Protein AF-A0AAV0WSF4-F1 (afdb_monomer)

Organism: NCBI:txid13131

InterPro domains:
  IPR006612 THAP-type zinc finger [PF05485] (14-95)
  IPR006612 THAP-type zinc finger [PS50950] (7-97)
  IPR052224 THAP domain-containing protein [PTHR46927] (14-95)

Sequence (97 aa):
MATKSLKPKGGSCCAVATCINYAGKVKRDGKTNISFYRFPKDPELQKKWTLKCRRGDNITPSLSYMCFSDDAYIRDLKAELLAYTPKFRKLKPDAYH

Nearest PDB structures (foldseek):
  3kde-assembly1_C  TM=6.334E-01  e=2.697E-02  Drosophila melanogaster

Mean predicted aligned error: 7.73 Å

Solvent-accessible surface area (backbone atoms only — not comparable to full-atom values): 6209 Å² total; per-residue (Å²): 132,88,78,78,81,74,74,85,65,93,71,62,40,34,55,32,66,87,50,88,54,26,53,72,55,36,63,72,71,68,45,80,58,58,45,78,40,67,56,62,88,52,66,68,62,31,52,56,52,55,61,68,17,65,52,95,64,89,77,59,52,93,82,34,24,44,64,44,48,68,85,34,37,54,84,56,64,67,37,62,78,68,75,50,84,72,95,70,83,50,64,35,96,80,53,64,134

Structure (mmCIF, N/CA/C/O backbone):
data_AF-A0AAV0WSF4-F1
#
_entry.id   AF-A0AAV0WSF4-F1
#
loop_
_atom_site.group_PDB
_atom_site.id
_atom_site.type_symbol
_atom_site.label_atom_id
_atom_site.label_alt_id
_atom_site.label_comp_id
_atom_site.label_asym_id
_atom_site.label_entity_id
_atom_site.label_seq_id
_atom_site.pdbx_PDB_ins_code
_atom_site.Cartn_x
_atom_site.Cartn_y
_atom_site.Cartn_z
_atom_site.occupancy
_atom_site.B_iso_or_equiv
_atom_site.auth_seq_id
_atom_site.auth_comp_id
_atom_site.auth_asym_id
_atom_site.auth_atom_id
_atom_site.pdbx_PDB_model_num
ATOM 1 N N . MET A 1 1 ? -24.200 -16.081 -2.611 1.00 35.41 1 MET A N 1
ATOM 2 C CA . MET A 1 1 ? -22.788 -16.396 -2.928 1.00 35.41 1 MET A CA 1
ATOM 3 C C . MET A 1 1 ? -21.982 -16.297 -1.642 1.00 35.41 1 MET A C 1
ATOM 5 O O . MET A 1 1 ? -21.893 -15.211 -1.088 1.00 35.41 1 MET A O 1
ATOM 9 N N . ALA A 1 2 ? -21.510 -17.421 -1.098 1.00 33.62 2 ALA A N 1
ATOM 10 C CA . ALA A 1 2 ? -20.849 -17.452 0.207 1.00 33.62 2 ALA A CA 1
ATOM 11 C C . ALA A 1 2 ? -19.467 -16.784 0.129 1.00 33.62 2 ALA A C 1
ATOM 13 O O . ALA A 1 2 ? -18.541 -17.317 -0.485 1.00 33.62 2 ALA A O 1
ATOM 14 N N . THR A 1 3 ? -19.321 -15.615 0.751 1.00 40.06 3 THR A N 1
ATOM 15 C CA . THR A 1 3 ? -18.020 -14.990 0.984 1.00 40.06 3 THR A CA 1
ATOM 16 C C . THR A 1 3 ? -17.271 -15.849 1.999 1.00 40.06 3 THR A C 1
ATOM 18 O O . THR A 1 3 ? -17.537 -15.823 3.199 1.00 40.06 3 THR A O 1
ATOM 21 N N . LYS A 1 4 ? -16.357 -16.694 1.508 1.00 42.19 4 LYS A N 1
ATOM 22 C CA . LYS A 1 4 ? -15.460 -17.480 2.361 1.00 42.19 4 LYS A CA 1
ATOM 23 C C . LYS A 1 4 ? -14.654 -16.507 3.220 1.00 42.19 4 LYS A C 1
ATOM 25 O O . LYS A 1 4 ? -13.736 -15.861 2.725 1.00 42.19 4 LYS A O 1
ATOM 30 N N . SER A 1 5 ? -15.014 -16.410 4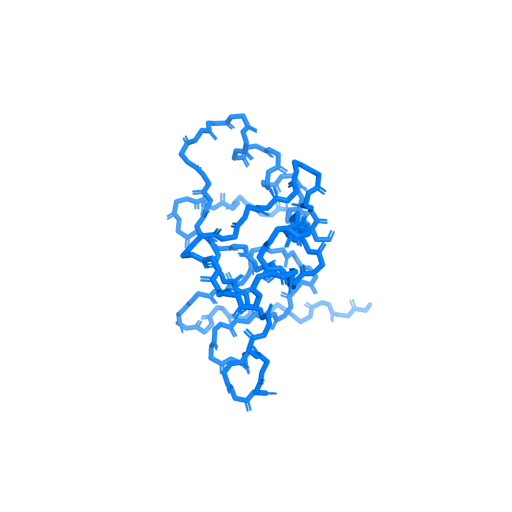.497 1.00 47.12 5 SER A N 1
ATOM 31 C CA . SER A 1 5 ? -14.277 -15.631 5.486 1.00 47.12 5 SER A CA 1
ATOM 32 C C . SER A 1 5 ? -12.897 -16.270 5.668 1.00 47.12 5 SER A C 1
ATOM 34 O O . SER A 1 5 ? -12.754 -17.346 6.256 1.00 47.12 5 SER A O 1
ATOM 36 N N . LEU A 1 6 ? -11.880 -15.671 5.045 1.00 54.06 6 LEU A N 1
ATOM 37 C CA . LEU A 1 6 ? -10.502 -16.140 5.119 1.00 54.06 6 LEU A CA 1
ATOM 38 C C . LEU A 1 6 ? -9.973 -15.834 6.522 1.00 54.06 6 LEU A C 1
ATOM 40 O O . LEU A 1 6 ? -9.693 -14.684 6.851 1.00 54.06 6 LEU A O 1
ATOM 44 N N . LYS A 1 7 ? -9.828 -16.875 7.352 1.00 49.84 7 LYS A N 1
ATOM 45 C CA . LYS A 1 7 ? -9.124 -16.771 8.638 1.00 49.84 7 LYS A CA 1
ATOM 46 C C . LYS A 1 7 ? -7.728 -16.172 8.393 1.00 49.84 7 LYS A C 1
ATOM 48 O O . LYS A 1 7 ? -7.036 -16.655 7.488 1.00 49.84 7 LYS A O 1
ATOM 53 N N . PRO A 1 8 ? -7.289 -15.166 9.170 1.00 49.94 8 PRO A N 1
ATOM 54 C CA . PRO A 1 8 ? -5.967 -14.582 8.998 1.00 49.94 8 PRO A CA 1
ATOM 55 C C . PRO A 1 8 ? -4.913 -15.649 9.313 1.00 49.94 8 PRO A C 1
ATOM 57 O O . PRO A 1 8 ? -4.772 -16.097 10.448 1.00 49.94 8 PRO A O 1
ATOM 60 N N . LYS A 1 9 ? -4.191 -16.103 8.285 1.00 52.75 9 LYS A N 1
ATOM 61 C CA . LYS A 1 9 ? -2.974 -16.901 8.469 1.00 52.75 9 LYS A CA 1
ATOM 62 C C . LYS A 1 9 ? -1.881 -15.927 8.914 1.00 52.75 9 LYS A C 1
ATOM 64 O O . LYS A 1 9 ? -1.755 -14.870 8.303 1.00 52.75 9 LYS A O 1
ATOM 69 N N . GLY A 1 10 ? -1.144 -16.247 9.979 1.00 53.50 10 GLY A N 1
ATOM 70 C CA . GLY A 1 10 ? -0.130 -15.353 10.554 1.00 53.50 10 GLY A CA 1
ATOM 71 C C . GLY A 1 10 ? 0.788 -14.728 9.490 1.00 53.50 10 GLY A C 1
ATOM 72 O O . GLY A 1 10 ? 1.251 -15.420 8.583 1.00 53.50 10 GLY A O 1
ATOM 73 N N . GLY A 1 11 ? 1.006 -13.412 9.581 1.00 71.81 11 GLY A N 1
ATOM 74 C CA . GLY A 1 11 ? 1.792 -12.618 8.625 1.00 71.81 11 GLY A CA 1
ATOM 75 C C . GLY A 1 11 ? 1.016 -11.449 8.001 1.00 71.81 11 GLY A C 1
ATOM 76 O O . GLY A 1 11 ? -0.161 -11.234 8.287 1.00 71.81 11 GLY A O 1
ATOM 77 N N . SER A 1 12 ? 1.682 -10.668 7.144 1.00 82.06 12 SER A N 1
ATOM 78 C CA . SER A 1 12 ? 1.100 -9.482 6.497 1.00 82.06 12 SER A CA 1
ATOM 79 C C . SER A 1 12 ? 0.009 -9.870 5.489 1.00 82.06 12 SER A C 1
ATOM 81 O O . SER A 1 12 ? 0.310 -10.286 4.366 1.00 82.06 12 SER A O 1
ATOM 83 N N . CYS A 1 13 ? -1.257 -9.744 5.891 1.00 88.06 13 CYS A N 1
ATOM 84 C CA . CYS A 1 13 ? -2.434 -9.930 5.040 1.00 88.06 13 CYS A CA 1
ATOM 85 C C . CYS A 1 13 ? -2.994 -8.574 4.604 1.00 88.06 13 CYS A C 1
ATOM 87 O O . CYS A 1 13 ? -3.064 -7.648 5.414 1.00 88.06 13 CYS A O 1
ATOM 89 N N . CYS A 1 14 ? -3.406 -8.460 3.340 1.00 89.25 14 CYS A N 1
ATOM 90 C CA . CYS A 1 14 ? -4.073 -7.252 2.868 1.00 89.25 14 CYS A CA 1
ATOM 91 C C . CYS A 1 14 ? -5.418 -7.071 3.589 1.00 89.25 14 CYS A C 1
ATOM 93 O O . CYS A 1 14 ? -6.189 -8.017 3.729 1.00 89.25 14 CYS A O 1
ATOM 95 N N . ALA A 1 15 ? -5.702 -5.852 4.041 1.00 90.12 15 ALA A N 1
ATOM 96 C CA . ALA A 1 15 ? -6.925 -5.512 4.756 1.00 90.12 15 ALA A CA 1
ATOM 97 C C . ALA A 1 15 ? -8.120 -5.235 3.829 1.00 90.12 15 ALA A C 1
ATOM 99 O O . ALA A 1 15 ? -9.228 -5.054 4.320 1.00 90.12 15 ALA A O 1
ATOM 100 N N . VAL A 1 16 ? -7.925 -5.186 2.509 1.00 88.62 16 VAL A N 1
ATOM 101 C CA . VAL A 1 16 ? -9.006 -4.966 1.537 1.00 88.62 16 VAL A CA 1
ATOM 102 C C . VAL A 1 16 ? -9.912 -6.199 1.469 1.00 88.62 16 VAL A C 1
ATOM 104 O O . VAL A 1 16 ? -9.424 -7.303 1.250 1.00 88.62 16 VAL A O 1
ATOM 107 N N . ALA A 1 17 ? -11.228 -6.014 1.619 1.00 86.50 17 ALA A N 1
ATOM 108 C CA . ALA A 1 17 ? -12.213 -7.094 1.754 1.00 86.50 17 ALA A CA 1
ATOM 109 C C . ALA A 1 17 ? -12.201 -8.106 0.594 1.00 86.50 17 ALA A C 1
ATOM 111 O O . ALA A 1 17 ? -12.417 -9.298 0.796 1.00 86.50 17 ALA A O 1
ATOM 112 N N . THR A 1 18 ? -11.945 -7.630 -0.624 1.00 86.06 18 THR A N 1
ATOM 113 C CA . THR A 1 18 ? -11.897 -8.450 -1.843 1.00 86.06 18 THR A CA 1
ATOM 114 C C . THR A 1 18 ? -10.498 -8.984 -2.154 1.00 86.06 18 THR A C 1
ATOM 116 O O . THR A 1 18 ? -10.339 -9.809 -3.053 1.00 86.06 18 THR A O 1
ATOM 119 N N . CYS A 1 19 ? -9.470 -8.534 -1.431 1.00 86.94 19 CYS A N 1
ATOM 120 C CA . CYS A 1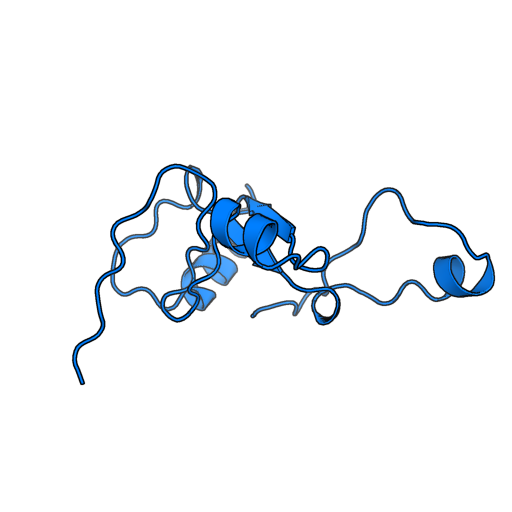 19 ? -8.093 -8.896 -1.714 1.00 86.94 19 CYS A CA 1
ATOM 121 C C . CYS A 1 19 ? -7.695 -10.162 -0.953 1.00 86.94 19 CYS A C 1
ATOM 123 O O . CYS A 1 19 ? -7.753 -10.235 0.270 1.00 86.94 19 CYS A O 1
ATOM 125 N N . ILE A 1 20 ? -7.216 -11.158 -1.693 1.00 87.56 20 ILE A N 1
ATOM 126 C CA . ILE A 1 20 ? -6.786 -12.454 -1.145 1.00 87.56 20 ILE A CA 1
ATOM 127 C C . ILE A 1 20 ? -5.258 -12.573 -1.037 1.00 87.56 20 ILE A C 1
ATOM 129 O O . ILE A 1 20 ? -4.722 -13.676 -0.882 1.00 87.56 20 ILE A O 1
ATOM 133 N N . ASN A 1 21 ? -4.542 -11.455 -1.188 1.00 89.75 21 ASN A N 1
ATOM 134 C CA . ASN A 1 21 ? -3.087 -11.417 -1.129 1.00 89.75 21 ASN A CA 1
ATOM 135 C C . ASN A 1 21 ? -2.603 -11.327 0.321 1.00 89.75 21 ASN A C 1
ATOM 137 O O . ASN A 1 21 ? -3.030 -10.483 1.109 1.00 89.75 21 ASN A O 1
ATOM 141 N N . TYR A 1 22 ? -1.646 -12.186 0.647 1.00 90.31 22 TYR A N 1
ATOM 142 C CA . TYR A 1 22 ? -0.869 -12.141 1.880 1.00 90.31 22 TYR A CA 1
ATOM 143 C C . TYR A 1 22 ? 0.574 -12.526 1.566 1.00 90.31 22 TYR A C 1
ATOM 145 O O . TYR A 1 22 ? 0.816 -13.251 0.595 1.00 90.31 22 TYR A O 1
ATOM 153 N N . ALA A 1 23 ? 1.524 -12.059 2.376 1.00 87.50 23 ALA A N 1
ATOM 154 C CA . ALA A 1 23 ? 2.957 -12.168 2.090 1.00 87.50 23 ALA A CA 1
ATOM 155 C C . ALA A 1 23 ? 3.394 -13.599 1.725 1.00 87.50 23 ALA A C 1
ATOM 157 O O . ALA A 1 23 ? 4.078 -13.809 0.725 1.00 87.50 23 ALA A O 1
ATOM 158 N N . GLY A 1 24 ? 2.927 -14.601 2.476 1.00 87.56 24 GLY A N 1
ATOM 159 C CA . GLY A 1 24 ? 3.238 -16.006 2.199 1.00 87.56 24 GLY A CA 1
ATOM 160 C C . GLY A 1 24 ? 2.704 -16.513 0.854 1.00 87.56 24 GLY A C 1
ATOM 161 O O . GLY A 1 24 ? 3.391 -17.272 0.180 1.00 87.56 24 GLY A O 1
ATOM 162 N N . LYS A 1 25 ? 1.503 -16.091 0.433 1.00 88.19 25 LYS A N 1
ATOM 163 C CA . LYS A 1 25 ? 0.948 -16.456 -0.880 1.00 88.19 25 LYS A CA 1
ATOM 164 C C . LYS A 1 25 ? 1.726 -15.789 -2.001 1.00 88.19 25 LYS A C 1
ATOM 166 O O . LYS A 1 25 ? 2.160 -16.472 -2.912 1.00 88.19 25 LYS A O 1
ATOM 171 N N . VAL A 1 26 ? 1.934 -14.480 -1.891 1.00 90.06 26 VAL A N 1
ATOM 172 C CA . VAL A 1 26 ? 2.656 -13.681 -2.890 1.00 90.06 26 VAL A CA 1
ATOM 173 C C . VAL A 1 26 ? 4.053 -14.254 -3.140 1.00 90.06 26 VAL A C 1
ATOM 175 O O . VAL A 1 26 ? 4.444 -14.424 -4.291 1.00 90.06 26 VAL A O 1
ATOM 178 N N . LYS A 1 27 ? 4.760 -14.645 -2.071 1.00 87.62 27 LYS A N 1
ATOM 179 C CA . LYS A 1 27 ? 6.078 -15.281 -2.168 1.00 87.62 27 LYS A CA 1
ATOM 180 C C . LYS A 1 27 ? 6.031 -16.654 -2.853 1.00 87.62 27 LYS A C 1
ATOM 182 O O . LYS A 1 27 ? 6.894 -16.932 -3.674 1.00 87.62 27 LYS A O 1
ATOM 187 N N . ARG A 1 28 ? 5.043 -17.503 -2.538 1.00 89.12 28 ARG A N 1
ATOM 188 C CA . ARG A 1 28 ? 4.876 -18.821 -3.187 1.00 89.12 28 ARG A CA 1
ATOM 189 C C . ARG A 1 28 ? 4.484 -18.713 -4.658 1.00 89.12 28 ARG A C 1
ATOM 191 O O . ARG A 1 28 ? 4.968 -19.497 -5.460 1.00 89.12 28 ARG A O 1
ATOM 198 N N . ASP A 1 29 ? 3.646 -17.739 -4.995 1.00 90.00 29 ASP A N 1
ATOM 199 C CA . ASP A 1 29 ? 3.182 -17.491 -6.362 1.00 90.00 29 ASP A CA 1
ATOM 200 C C . ASP A 1 29 ? 4.256 -16.783 -7.222 1.00 90.00 29 ASP A C 1
ATOM 202 O O . ASP A 1 29 ? 3.994 -16.468 -8.379 1.00 90.00 29 ASP A O 1
ATOM 206 N N . GLY A 1 30 ? 5.438 -16.467 -6.669 1.00 88.50 30 GLY A N 1
ATOM 207 C CA . GLY A 1 30 ? 6.517 -15.779 -7.391 1.00 88.50 30 GLY A CA 1
ATOM 208 C C . GLY A 1 30 ? 6.215 -14.319 -7.751 1.00 88.50 30 GLY A C 1
ATOM 209 O O . GLY A 1 30 ? 6.883 -13.743 -8.605 1.00 88.50 30 GLY A O 1
ATOM 210 N N . LYS A 1 31 ? 5.216 -13.695 -7.115 1.00 86.81 31 LYS A N 1
ATOM 211 C CA . LYS A 1 31 ? 4.774 -12.326 -7.423 1.00 86.81 31 LYS A CA 1
ATOM 212 C C . LYS A 1 31 ? 5.663 -11.291 -6.736 1.00 86.81 31 LYS A C 1
ATOM 214 O O . LYS A 1 31 ? 5.350 -10.804 -5.654 1.00 86.81 31 LYS A O 1
ATOM 219 N N . THR A 1 32 ? 6.780 -10.948 -7.364 1.00 85.25 32 THR A N 1
ATOM 220 C CA . THR A 1 32 ? 7.751 -9.968 -6.840 1.00 85.25 32 THR A CA 1
ATOM 221 C C . THR A 1 32 ? 7.285 -8.514 -6.950 1.00 85.25 32 THR A C 1
ATOM 223 O O . THR A 1 32 ? 7.824 -7.645 -6.271 1.00 85.25 32 THR A O 1
ATOM 226 N N . ASN A 1 33 ? 6.251 -8.250 -7.748 1.00 87.81 33 ASN A N 1
ATOM 227 C CA . ASN A 1 33 ? 5.682 -6.923 -7.980 1.00 87.81 33 ASN A CA 1
ATOM 228 C C . ASN A 1 33 ? 4.697 -6.456 -6.893 1.00 87.81 33 ASN A C 1
ATOM 230 O O . ASN A 1 33 ? 4.220 -5.327 -6.952 1.00 87.81 33 ASN A O 1
ATOM 234 N N . ILE A 1 34 ? 4.351 -7.304 -5.915 1.00 89.88 34 ILE A N 1
ATOM 235 C CA . ILE A 1 34 ? 3.401 -6.957 -4.849 1.00 89.88 34 ILE A CA 1
ATOM 236 C C . ILE A 1 34 ? 4.156 -6.631 -3.563 1.00 89.88 34 ILE A C 1
ATOM 238 O O . ILE A 1 34 ? 4.854 -7.471 -2.999 1.00 89.88 34 ILE A O 1
ATOM 242 N N . SER A 1 35 ? 3.946 -5.424 -3.049 1.00 89.31 35 SER A N 1
ATOM 243 C CA . SER A 1 35 ? 4.556 -4.932 -1.812 1.00 89.31 35 SER A CA 1
ATOM 244 C C . SER A 1 35 ? 3.496 -4.666 -0.745 1.00 89.31 35 SER A C 1
ATOM 246 O O . SER A 1 35 ? 2.435 -4.125 -1.046 1.00 89.31 35 SER A O 1
ATOM 248 N N . PHE A 1 36 ? 3.773 -5.028 0.510 1.00 90.25 36 PHE A N 1
ATOM 249 C CA . PHE A 1 36 ? 2.860 -4.821 1.641 1.00 90.25 36 PHE A CA 1
ATOM 250 C C . PHE A 1 36 ? 3.313 -3.633 2.488 1.00 90.25 36 PHE A C 1
ATOM 252 O O . PHE A 1 36 ? 4.431 -3.626 2.998 1.00 90.25 36 PHE A O 1
ATOM 259 N N . TYR A 1 37 ? 2.420 -2.671 2.697 1.00 89.69 37 TYR A N 1
ATOM 260 C CA . TYR A 1 37 ? 2.666 -1.479 3.502 1.00 89.69 37 TYR A CA 1
ATOM 261 C C . TYR A 1 37 ? 1.773 -1.467 4.728 1.00 89.69 37 TYR A C 1
ATOM 263 O O . TYR A 1 37 ? 0.626 -1.914 4.694 1.00 89.69 37 TYR A O 1
ATOM 271 N N . ARG A 1 38 ? 2.311 -0.927 5.818 1.00 89.50 38 ARG A N 1
ATOM 272 C CA . ARG A 1 38 ? 1.518 -0.560 6.988 1.00 89.50 38 ARG A CA 1
ATOM 273 C C . ARG A 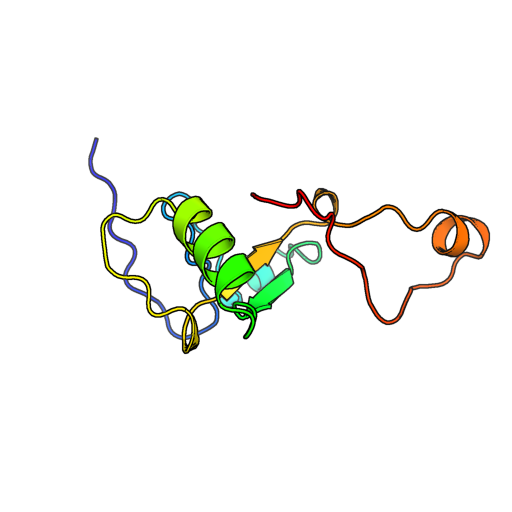1 38 ? 0.636 0.634 6.666 1.00 89.50 38 ARG A C 1
ATOM 275 O O . ARG A 1 38 ? 0.985 1.451 5.816 1.00 89.50 38 ARG A O 1
ATOM 282 N N . PHE A 1 39 ? -0.471 0.748 7.392 1.00 89.12 39 PHE A N 1
ATOM 283 C CA . PHE A 1 39 ? -1.251 1.974 7.351 1.00 89.12 39 PHE A CA 1
ATOM 284 C C . PHE A 1 39 ? -0.396 3.159 7.818 1.00 89.12 39 PHE A C 1
ATOM 286 O O . PHE A 1 39 ? 0.422 3.013 8.735 1.00 89.12 39 PHE A O 1
ATOM 293 N N . PRO A 1 40 ? -0.577 4.331 7.197 1.00 87.38 40 PRO A N 1
ATOM 294 C CA . PRO A 1 40 ? 0.109 5.545 7.602 1.00 87.38 40 PRO A CA 1
ATOM 295 C C . PRO A 1 40 ? -0.287 5.955 9.026 1.00 87.38 40 PRO A C 1
ATOM 297 O O . PRO A 1 40 ? -1.373 5.628 9.514 1.00 87.38 40 PRO A O 1
ATOM 300 N N . LYS A 1 41 ? 0.619 6.687 9.684 1.00 86.38 41 LYS A N 1
ATOM 301 C CA . LYS A 1 41 ? 0.369 7.297 11.001 1.00 86.38 41 LYS A CA 1
ATOM 302 C C . LYS A 1 41 ? -0.562 8.507 10.915 1.00 86.38 41 LYS A C 1
ATOM 304 O O . LYS A 1 41 ? -1.205 8.835 11.903 1.00 86.38 41 LYS A O 1
ATOM 309 N N . ASP A 1 42 ? -0.607 9.154 9.752 1.00 89.12 42 ASP A N 1
ATOM 310 C CA . ASP A 1 42 ? -1.477 10.297 9.502 1.00 89.12 42 ASP A CA 1
ATOM 311 C C . ASP A 1 42 ? -2.963 9.883 9.569 1.00 89.12 42 ASP A C 1
ATOM 313 O O . ASP A 1 42 ? -3.371 8.991 8.813 1.00 89.12 42 ASP A O 1
ATOM 317 N N . PRO A 1 43 ? -3.780 10.493 10.449 1.00 87.75 43 PRO A N 1
ATOM 318 C CA . PRO A 1 43 ? -5.173 10.093 10.640 1.00 87.75 43 PRO A CA 1
ATOM 319 C C . PRO A 1 43 ? -6.057 10.288 9.404 1.00 87.75 43 PRO A C 1
ATOM 321 O O . PRO A 1 43 ? -6.974 9.495 9.178 1.00 87.75 43 PRO A O 1
ATOM 324 N N . GLU A 1 44 ? -5.816 11.321 8.592 1.00 88.75 44 GLU A N 1
ATOM 325 C CA . GLU A 1 44 ? -6.627 11.577 7.397 1.00 88.75 44 GLU A CA 1
ATOM 326 C C . GLU A 1 44 ? -6.360 10.535 6.316 1.00 88.75 44 GLU A C 1
ATOM 328 O O . GLU A 1 44 ? -7.289 9.952 5.746 1.00 88.75 44 GLU A O 1
ATOM 333 N N . LEU A 1 45 ? -5.084 10.248 6.061 1.00 86.81 45 LEU A N 1
ATOM 334 C CA . LEU A 1 45 ? -4.676 9.224 5.112 1.00 86.81 45 LEU A CA 1
ATOM 335 C C . LEU A 1 45 ? -5.099 7.831 5.591 1.00 86.81 45 LEU A C 1
ATOM 337 O O . LEU A 1 45 ? -5.538 7.008 4.787 1.00 86.81 45 LEU A O 1
ATOM 341 N N . GLN A 1 46 ? -5.055 7.589 6.903 1.00 88.12 46 GLN A N 1
ATOM 342 C CA . GLN A 1 46 ? -5.549 6.357 7.504 1.00 88.12 46 GLN A CA 1
ATOM 343 C C . GLN A 1 46 ? -7.054 6.176 7.265 1.00 88.12 46 GLN A C 1
ATOM 345 O O . GLN A 1 46 ? -7.458 5.108 6.810 1.00 88.12 46 GLN A O 1
ATOM 350 N N . LYS A 1 47 ? -7.879 7.214 7.472 1.00 87.06 47 LYS A N 1
ATOM 351 C CA . LYS A 1 47 ? -9.319 7.173 7.146 1.00 87.06 47 LYS A CA 1
ATOM 352 C C . LYS A 1 47 ? -9.558 6.851 5.670 1.00 87.06 47 LYS A C 1
ATOM 354 O O . LYS A 1 47 ? -10.390 5.997 5.363 1.00 87.06 47 LYS A O 1
ATOM 359 N N . LYS A 1 48 ? -8.803 7.481 4.759 1.00 87.50 48 LYS A N 1
ATOM 360 C CA . LYS A 1 48 ? -8.890 7.211 3.311 1.00 87.50 48 LYS A CA 1
ATOM 361 C 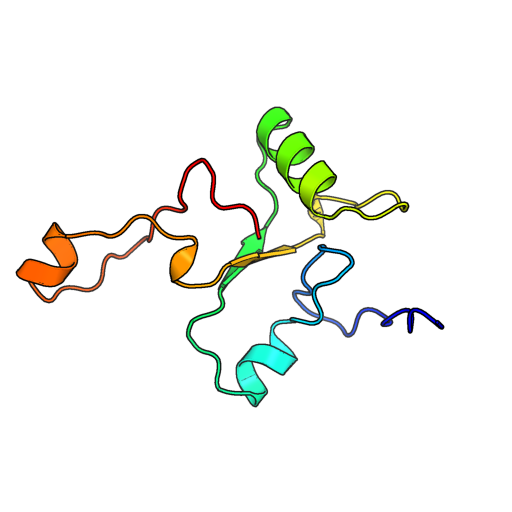C . LYS A 1 48 ? -8.579 5.747 2.991 1.00 87.50 48 LYS A C 1
ATOM 363 O O . LYS A 1 48 ? -9.323 5.111 2.246 1.00 87.50 48 LYS A O 1
ATOM 368 N N . TRP A 1 49 ? -7.522 5.193 3.582 1.00 87.38 49 TRP A N 1
ATOM 369 C CA . TRP A 1 49 ? -7.145 3.790 3.392 1.00 87.38 49 TRP A CA 1
ATOM 370 C C . TRP A 1 49 ? -8.188 2.829 3.973 1.00 87.38 49 TRP A C 1
ATOM 372 O O . TRP A 1 49 ? -8.561 1.861 3.314 1.00 87.38 49 TRP A O 1
ATOM 382 N N . THR A 1 50 ? -8.718 3.113 5.164 1.00 87.56 50 THR A N 1
ATOM 383 C CA . THR A 1 50 ? -9.752 2.284 5.800 1.00 87.56 50 THR A CA 1
ATOM 384 C C . THR A 1 50 ? -11.024 2.243 4.957 1.00 87.56 50 THR A C 1
ATOM 386 O O . THR A 1 50 ? -11.572 1.166 4.726 1.00 87.56 50 THR A O 1
ATOM 389 N N . LEU A 1 51 ? -11.455 3.388 4.415 1.00 87.31 51 LEU A N 1
ATOM 390 C CA . LEU A 1 51 ? -12.611 3.461 3.519 1.00 87.31 51 LEU A CA 1
ATOM 391 C C . LEU A 1 51 ? -12.414 2.588 2.267 1.00 87.31 51 LEU A C 1
ATOM 393 O O . LEU A 1 51 ? -13.334 1.905 1.816 1.00 87.31 51 LEU A O 1
ATOM 397 N N . LYS A 1 52 ? -11.191 2.560 1.725 1.00 83.50 52 LYS A N 1
ATOM 398 C CA . LYS A 1 52 ? -10.834 1.744 0.556 1.00 83.50 52 LYS A CA 1
ATOM 399 C C . LYS A 1 52 ? -10.809 0.251 0.841 1.00 83.50 52 LYS A C 1
ATOM 401 O O . LYS A 1 52 ? -11.068 -0.533 -0.069 1.00 83.50 52 LYS A O 1
ATOM 406 N N . CYS A 1 53 ? -10.573 -0.160 2.083 1.00 86.12 53 CYS A N 1
ATOM 407 C CA . CYS A 1 53 ? -10.658 -1.570 2.428 1.00 86.12 53 CYS A CA 1
ATOM 408 C C . CYS A 1 53 ? -12.071 -2.142 2.275 1.00 86.12 53 CYS A C 1
ATOM 410 O O . CYS A 1 53 ? -12.190 -3.356 2.115 1.00 86.12 53 CYS A O 1
ATOM 412 N N . ARG A 1 54 ? -13.116 -1.294 2.294 1.00 84.12 54 ARG A N 1
ATOM 413 C CA . ARG A 1 54 ? -14.529 -1.685 2.128 1.00 84.12 54 ARG A CA 1
ATOM 414 C C . ARG A 1 54 ? -14.935 -2.856 3.033 1.00 84.12 54 ARG A C 1
ATOM 416 O O . ARG A 1 54 ? -15.723 -3.714 2.644 1.00 84.12 54 ARG A O 1
ATOM 423 N N . ARG A 1 55 ? -14.359 -2.912 4.234 1.00 79.75 55 ARG A N 1
ATOM 424 C CA . ARG A 1 55 ? -14.732 -3.876 5.270 1.00 79.75 55 ARG A CA 1
ATOM 425 C C . ARG A 1 55 ? -15.846 -3.287 6.121 1.00 79.75 55 ARG A C 1
ATOM 427 O O . ARG A 1 55 ? -15.806 -2.107 6.451 1.00 79.75 55 ARG A O 1
ATOM 434 N N . GLY A 1 56 ? -16.840 -4.113 6.433 1.00 74.50 56 GLY A N 1
ATOM 435 C CA . GLY A 1 56 ? -17.916 -3.742 7.354 1.00 74.50 56 GLY A CA 1
ATOM 436 C C . GLY A 1 56 ? -17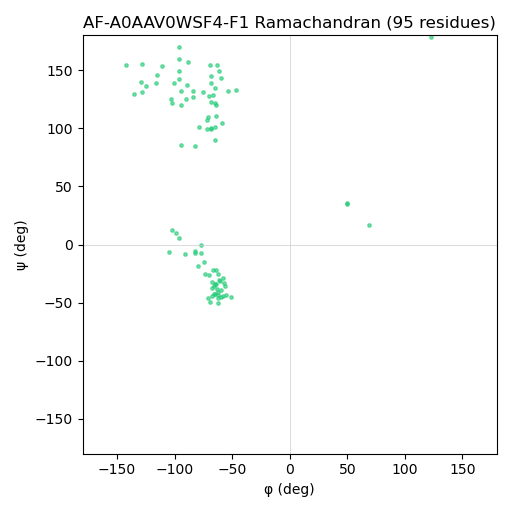.499 -3.847 8.822 1.00 74.50 56 GLY A C 1
ATOM 437 O O . GLY A 1 56 ? -18.146 -3.263 9.683 1.00 74.50 56 GLY A O 1
ATOM 438 N N . ASP A 1 57 ? -16.421 -4.579 9.113 1.00 79.00 57 ASP A N 1
ATOM 439 C CA . ASP A 1 57 ? -15.841 -4.691 10.444 1.00 79.00 57 ASP A CA 1
ATOM 440 C C . ASP A 1 57 ? -14.811 -3.591 10.732 1.00 79.00 57 ASP A C 1
ATOM 442 O O . ASP A 1 57 ? -14.222 -2.986 9.834 1.00 79.00 57 ASP A O 1
ATOM 446 N N . ASN A 1 58 ? -14.595 -3.338 12.022 1.00 75.75 58 ASN A N 1
ATOM 447 C CA . ASN A 1 58 ? -13.685 -2.305 12.492 1.00 75.75 58 ASN A CA 1
ATOM 448 C C . ASN A 1 58 ? -12.227 -2.742 12.249 1.00 75.75 58 ASN A C 1
ATOM 450 O O . ASN A 1 58 ? -11.667 -3.543 12.999 1.00 75.75 58 ASN A O 1
ATOM 454 N N . ILE A 1 59 ? -11.617 -2.249 11.167 1.00 79.56 59 ILE A N 1
ATOM 455 C CA . ILE A 1 59 ? -10.208 -2.514 10.857 1.00 79.56 59 ILE A CA 1
ATOM 456 C C . ILE A 1 59 ? -9.345 -1.801 11.889 1.00 79.56 59 ILE A C 1
ATOM 458 O O . ILE A 1 59 ? -9.383 -0.579 11.977 1.00 79.56 59 ILE A O 1
ATOM 462 N N . THR A 1 60 ? -8.492 -2.542 12.595 1.00 85.38 60 THR A N 1
ATOM 463 C CA . THR A 1 60 ? -7.422 -1.967 13.420 1.00 85.38 60 THR A CA 1
ATOM 464 C C . THR A 1 60 ? -6.249 -1.554 12.518 1.00 85.38 60 THR A C 1
ATOM 466 O O . THR A 1 60 ? -5.463 -2.423 12.113 1.00 85.38 60 THR A O 1
ATOM 469 N N . PRO A 1 61 ? -6.071 -0.263 12.169 1.00 81.19 61 PRO A N 1
ATOM 470 C CA . PRO A 1 61 ? -5.121 0.131 11.126 1.00 81.19 61 PRO A CA 1
ATOM 471 C C . PRO A 1 61 ? -3.668 -0.118 11.546 1.00 81.19 61 PRO A C 1
ATOM 473 O O . PRO A 1 61 ? -2.835 -0.506 10.730 1.00 81.19 61 PRO A O 1
ATOM 476 N N . SER A 1 62 ? -3.378 0.017 12.844 1.00 80.75 62 SER A N 1
ATOM 477 C CA . SER A 1 62 ? -2.049 -0.189 13.430 1.00 80.75 62 SER A CA 1
ATOM 478 C C . SER A 1 62 ? -1.518 -1.611 13.265 1.00 80.75 62 SER A C 1
ATOM 480 O O . SER A 1 62 ? -0.305 -1.795 13.244 1.00 80.75 62 SER A O 1
ATOM 482 N N . LEU A 1 63 ? -2.397 -2.607 13.127 1.00 82.62 63 LEU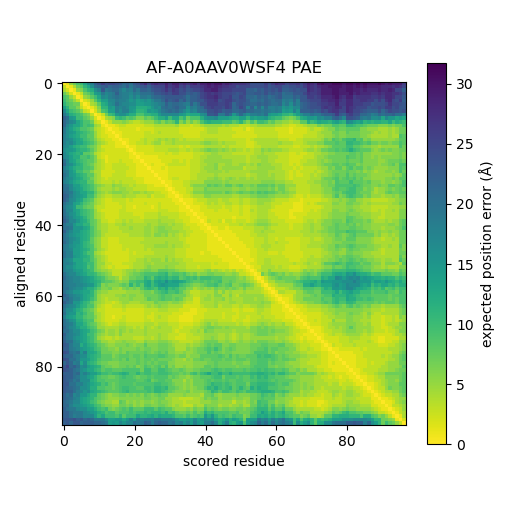 A N 1
ATOM 483 C CA . LEU A 1 63 ? -2.039 -4.015 12.934 1.00 82.62 63 LEU A CA 1
ATOM 484 C C . LEU A 1 63 ? -2.236 -4.489 11.489 1.00 82.62 63 LEU A C 1
ATOM 486 O O . LEU A 1 63 ? -1.811 -5.592 11.143 1.00 82.62 63 LEU A O 1
ATOM 490 N N . SER A 1 64 ? -2.813 -3.648 10.638 1.00 86.94 64 SER A N 1
ATOM 491 C CA . SER A 1 64 ? -3.234 -4.009 9.289 1.00 86.94 64 SER A CA 1
ATOM 492 C C . SER A 1 64 ? -2.194 -3.645 8.229 1.00 86.94 64 SER A C 1
ATOM 494 O O . SER A 1 64 ? -1.31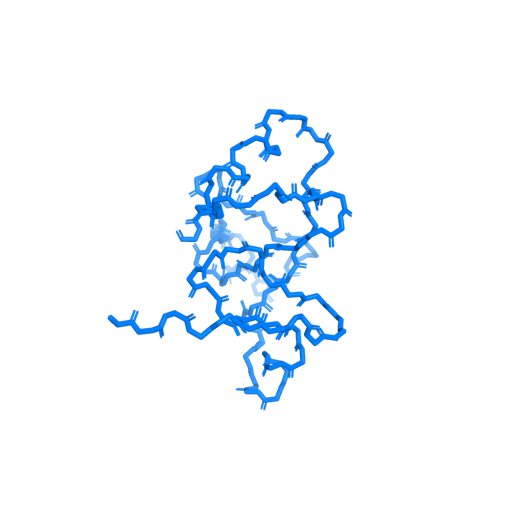7 -2.802 8.439 1.00 86.94 64 SER A O 1
ATOM 496 N N . TYR A 1 65 ? -2.299 -4.296 7.070 1.00 90.50 65 TYR A N 1
ATOM 497 C CA . TYR A 1 65 ? -1.463 -4.032 5.901 1.00 90.50 65 TYR A CA 1
ATOM 498 C C . TYR A 1 65 ? -2.325 -3.806 4.661 1.00 90.50 65 TYR A C 1
ATOM 500 O O . TYR A 1 65 ? -3.436 -4.319 4.561 1.00 90.50 65 TYR A O 1
ATOM 508 N N . MET A 1 66 ? -1.787 -3.081 3.689 1.00 89.75 66 MET A N 1
ATOM 509 C CA . MET A 1 66 ? -2.355 -2.934 2.353 1.00 89.75 66 MET A CA 1
ATOM 510 C C . MET A 1 66 ? -1.300 -3.342 1.330 1.00 89.75 66 MET A C 1
ATOM 512 O O . MET A 1 66 ? -0.125 -3.007 1.492 1.00 89.75 66 MET A O 1
ATOM 516 N N . CYS A 1 67 ? -1.690 -4.114 0.318 1.00 91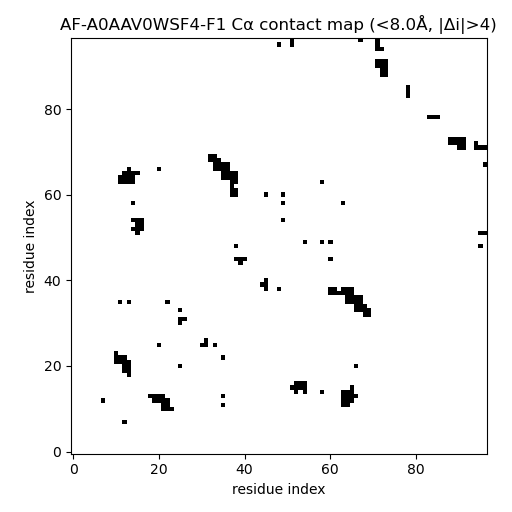.00 67 CYS A N 1
ATOM 517 C CA . CYS A 1 67 ? -0.782 -4.492 -0.757 1.00 91.00 67 CYS A CA 1
ATOM 518 C C . CYS A 1 67 ? -0.932 -3.557 -1.958 1.00 91.00 67 CYS A C 1
ATOM 520 O O . CYS A 1 67 ? -2.050 -3.182 -2.302 1.00 91.00 67 CYS A O 1
ATOM 522 N N . PHE A 1 68 ? 0.184 -3.249 -2.609 1.00 90.38 68 PHE A N 1
ATOM 523 C CA . PHE A 1 68 ? 0.252 -2.439 -3.821 1.00 90.38 68 PHE A CA 1
ATOM 524 C C . PHE A 1 68 ? 1.067 -3.179 -4.879 1.00 90.38 68 PHE A C 1
ATOM 526 O O . PHE A 1 68 ? 2.074 -3.811 -4.546 1.00 90.38 68 PHE A O 1
ATOM 533 N N . SER A 1 69 ? 0.617 -3.115 -6.127 1.00 89.56 69 SER A N 1
ATOM 534 C CA . SER A 1 69 ? 1.340 -3.594 -7.306 1.00 89.56 69 SER A CA 1
ATOM 535 C C . SER A 1 69 ? 2.101 -2.453 -7.986 1.00 89.56 69 SER A C 1
ATOM 537 O O . SER A 1 69 ? 1.950 -1.289 -7.622 1.00 89.56 69 SER A O 1
ATOM 539 N N . ASP A 1 70 ? 2.959 -2.776 -8.952 1.00 86.81 70 ASP A N 1
ATOM 540 C CA . ASP A 1 70 ? 3.830 -1.795 -9.618 1.00 86.81 70 ASP A CA 1
ATOM 541 C C . ASP A 1 70 ? 3.076 -0.627 -10.291 1.00 86.81 70 ASP A C 1
ATOM 543 O O . ASP A 1 70 ? 3.579 0.493 -10.342 1.00 86.81 70 ASP A O 1
ATOM 547 N N . ASP A 1 71 ? 1.840 -0.851 -10.729 1.00 86.44 71 ASP A N 1
ATOM 548 C CA . ASP A 1 71 ? 0.935 0.152 -11.304 1.00 86.44 71 ASP A CA 1
ATOM 549 C C . ASP A 1 71 ? 0.469 1.223 -10.302 1.00 86.44 71 ASP A C 1
ATOM 551 O O . ASP A 1 71 ? 0.102 2.334 -10.699 1.00 86.44 71 ASP A O 1
ATOM 555 N N . ALA A 1 72 ? 0.527 0.921 -9.006 1.00 87.25 72 ALA A N 1
ATOM 556 C CA . ALA A 1 72 ? 0.217 1.850 -7.928 1.00 87.25 72 ALA A CA 1
ATOM 557 C C . ALA A 1 72 ? 1.353 2.855 -7.661 1.00 87.25 72 ALA A C 1
ATOM 559 O O . ALA A 1 72 ? 1.185 3.789 -6.876 1.00 87.25 72 ALA A O 1
ATOM 560 N N . TYR A 1 73 ? 2.516 2.695 -8.294 1.00 88.81 73 TYR A N 1
ATOM 561 C CA . TYR A 1 73 ? 3.647 3.597 -8.112 1.00 88.81 73 TYR A CA 1
ATOM 562 C C . TYR A 1 73 ? 3.712 4.663 -9.201 1.00 88.81 73 TYR A C 1
ATOM 564 O O . TYR A 1 73 ? 3.305 4.465 -10.346 1.00 88.81 73 TYR A O 1
ATOM 572 N N . ILE A 1 74 ? 4.239 5.827 -8.833 1.00 89.69 74 ILE A N 1
ATOM 573 C CA . ILE A 1 74 ? 4.578 6.882 -9.783 1.00 89.69 74 ILE A CA 1
ATOM 574 C C . ILE A 1 74 ? 5.734 6.372 -10.644 1.00 89.69 74 ILE A C 1
ATOM 576 O O . ILE A 1 74 ? 6.754 5.927 -10.114 1.00 89.69 74 ILE A O 1
ATOM 580 N N . ARG A 1 75 ? 5.571 6.458 -11.967 1.00 89.06 75 ARG A N 1
ATOM 581 C CA . ARG A 1 75 ? 6.614 6.107 -12.931 1.00 89.06 75 ARG A CA 1
ATOM 582 C C . ARG A 1 75 ? 7.800 7.062 -12.774 1.00 89.06 75 ARG A C 1
ATOM 584 O O . ARG A 1 75 ? 7.642 8.272 -12.928 1.00 89.06 75 ARG A O 1
ATOM 591 N N . ASP A 1 76 ? 8.975 6.521 -12.467 1.00 89.81 76 ASP A N 1
ATOM 592 C CA . ASP A 1 76 ? 10.214 7.292 -12.349 1.00 89.81 76 ASP A CA 1
ATOM 593 C C . ASP A 1 76 ? 10.974 7.245 -13.680 1.00 89.81 76 ASP A C 1
ATOM 595 O O . ASP A 1 76 ? 11.848 6.405 -13.894 1.00 89.81 76 ASP A O 1
ATOM 599 N N . LEU A 1 77 ? 10.622 8.159 -14.592 1.00 90.31 77 LEU A N 1
ATOM 600 C CA . LEU A 1 77 ? 11.242 8.240 -15.919 1.00 90.31 77 LEU A CA 1
ATOM 601 C C . LEU A 1 77 ? 12.765 8.427 -15.836 1.00 90.31 77 LEU A C 1
ATOM 603 O O . LEU A 1 77 ? 13.501 7.920 -16.677 1.00 90.31 77 LEU A O 1
ATOM 607 N N . LYS A 1 78 ? 13.250 9.138 -14.812 1.00 91.00 78 LYS A N 1
ATOM 608 C CA . LYS A 1 78 ? 14.683 9.363 -14.619 1.00 91.00 78 LYS A CA 1
ATOM 609 C C . LYS A 1 78 ? 15.398 8.056 -14.279 1.00 91.00 78 LYS A C 1
ATOM 611 O O . LYS A 1 78 ? 16.460 7.796 -14.838 1.00 91.00 78 LYS A O 1
ATOM 616 N N . ALA A 1 79 ? 14.820 7.247 -13.392 1.00 89.94 79 ALA A N 1
ATOM 617 C CA . ALA A 1 79 ? 15.354 5.930 -13.057 1.00 89.94 79 ALA A CA 1
ATOM 618 C C . ALA A 1 79 ? 15.379 4.984 -14.263 1.00 89.94 79 ALA A C 1
ATOM 620 O O . ALA A 1 79 ? 16.374 4.293 -14.467 1.00 89.94 79 ALA A O 1
ATOM 621 N N . GLU A 1 80 ? 14.328 5.006 -15.087 1.00 90.19 80 GLU A N 1
ATOM 622 C CA . GLU A 1 80 ? 14.260 4.213 -16.320 1.00 90.19 80 GLU A CA 1
ATOM 623 C C . GLU A 1 80 ? 15.353 4.606 -17.320 1.00 90.19 80 GLU A C 1
ATOM 625 O O . GLU A 1 80 ? 16.086 3.744 -17.798 1.00 90.19 80 GLU A O 1
ATOM 630 N N . LEU A 1 81 ? 15.501 5.905 -17.602 1.00 94.94 81 LEU A N 1
ATOM 631 C CA . LEU A 1 81 ? 16.485 6.407 -18.567 1.00 94.94 81 LEU A CA 1
ATOM 632 C C . LEU A 1 81 ? 17.932 6.162 -18.128 1.00 94.94 81 LEU A C 1
ATOM 634 O O . LEU A 1 81 ? 18.803 5.942 -18.964 1.00 94.94 81 LEU A O 1
ATOM 638 N N . LEU A 1 82 ? 18.193 6.211 -16.821 1.00 95.56 82 LEU A N 1
ATOM 639 C CA . LEU A 1 82 ? 19.527 6.027 -16.248 1.00 95.56 82 LEU A CA 1
ATOM 640 C C . LEU A 1 82 ? 19.789 4.586 -15.777 1.00 95.56 82 LEU A C 1
ATOM 642 O O . LEU A 1 82 ? 20.824 4.336 -15.162 1.00 95.56 82 LEU A O 1
ATOM 646 N N . ALA A 1 83 ? 18.863 3.656 -16.040 1.00 91.94 83 ALA A N 1
ATOM 647 C CA . ALA A 1 83 ? 18.952 2.235 -15.701 1.00 91.94 83 ALA A CA 1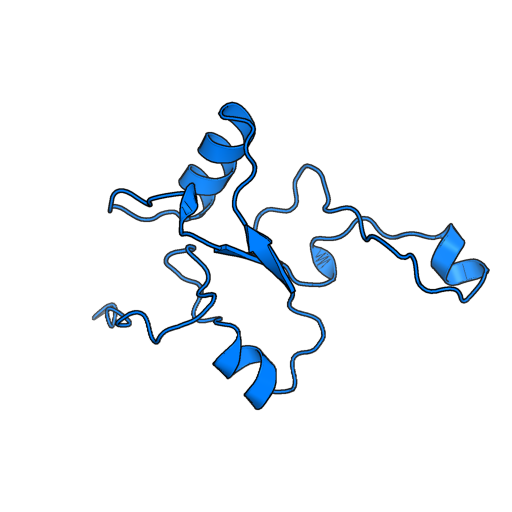
ATOM 648 C C . ALA A 1 83 ? 19.348 1.940 -14.235 1.00 91.94 83 ALA A C 1
ATOM 650 O O . ALA A 1 83 ? 20.046 0.963 -13.956 1.00 91.94 83 ALA A O 1
ATOM 651 N N . TYR A 1 84 ? 18.891 2.760 -13.281 1.00 93.00 84 TYR A N 1
ATOM 652 C CA . TYR A 1 84 ? 19.102 2.517 -11.848 1.00 93.00 84 TYR A CA 1
ATOM 653 C C . TYR A 1 84 ? 17.797 2.154 -11.140 1.00 93.00 84 TYR A C 1
ATOM 655 O O . TYR A 1 84 ? 16.707 2.552 -11.539 1.00 93.00 84 TYR A O 1
ATOM 663 N N . THR A 1 85 ? 17.904 1.415 -10.033 1.00 86.06 85 THR A N 1
ATOM 664 C CA . THR A 1 85 ? 16.746 1.093 -9.188 1.00 86.06 85 THR A CA 1
ATOM 665 C C . THR A 1 85 ? 16.639 2.102 -8.043 1.00 86.06 85 THR A C 1
ATOM 667 O O . THR A 1 85 ? 17.575 2.212 -7.244 1.00 86.06 85 THR A O 1
ATOM 670 N N . PRO A 1 86 ? 15.532 2.855 -7.918 1.00 86.38 86 PRO A N 1
ATOM 671 C CA . PRO A 1 86 ? 15.373 3.808 -6.832 1.00 86.38 86 PRO A CA 1
ATOM 672 C C . PRO A 1 86 ? 15.234 3.073 -5.496 1.00 86.38 86 PRO A C 1
ATOM 674 O O . PRO A 1 86 ? 14.505 2.089 -5.376 1.00 86.38 86 PRO A O 1
ATOM 677 N N . LYS A 1 87 ? 15.890 3.597 -4.455 1.00 84.12 87 LYS A N 1
ATOM 678 C CA . LYS A 1 87 ? 15.831 3.033 -3.093 1.00 84.12 87 LYS A CA 1
ATOM 679 C C . LYS A 1 87 ? 14.411 3.033 -2.513 1.00 84.12 87 LYS A C 1
ATOM 681 O O . LYS A 1 87 ? 14.068 2.167 -1.715 1.00 84.12 87 LYS A O 1
ATOM 686 N N . PHE A 1 88 ? 13.589 4.000 -2.919 1.00 81.81 88 PHE A N 1
ATOM 687 C CA . PHE A 1 88 ? 12.195 4.122 -2.509 1.00 81.81 88 PHE A CA 1
ATOM 688 C C . PHE A 1 88 ? 11.328 4.435 -3.723 1.00 81.81 88 PHE A C 1
ATOM 690 O O . PHE A 1 88 ? 11.607 5.380 -4.459 1.00 81.81 88 PHE A O 1
ATOM 697 N N . ARG A 1 89 ? 10.246 3.675 -3.902 1.00 86.56 89 ARG A N 1
ATOM 698 C CA . ARG A 1 89 ? 9.224 3.962 -4.910 1.00 86.56 89 ARG A CA 1
ATOM 699 C C . ARG A 1 89 ? 8.103 4.773 -4.272 1.00 86.56 89 ARG A C 1
ATOM 701 O O . ARG A 1 89 ? 7.621 4.419 -3.195 1.00 86.56 89 ARG A O 1
ATOM 708 N N . LYS A 1 90 ? 7.695 5.861 -4.923 1.00 87.12 90 LYS A N 1
ATOM 709 C CA . LYS A 1 90 ? 6.583 6.700 -4.460 1.00 87.12 90 LYS A CA 1
ATOM 710 C C . LYS A 1 90 ? 5.268 6.105 -4.947 1.00 87.12 90 LYS A C 1
ATOM 712 O O . LYS A 1 90 ? 5.123 5.857 -6.140 1.00 87.12 90 LYS A O 1
ATOM 717 N N . LEU A 1 91 ? 4.326 5.883 -4.037 1.00 86.81 91 LEU A N 1
ATOM 718 C CA . LEU A 1 91 ? 2.950 5.550 -4.406 1.00 86.81 91 LEU A CA 1
ATOM 719 C C . LEU A 1 91 ? 2.300 6.770 -5.062 1.00 86.81 91 LEU A C 1
ATOM 721 O O . LEU A 1 91 ? 2.600 7.907 -4.681 1.00 86.81 91 LEU A O 1
ATOM 725 N N . LYS A 1 92 ? 1.423 6.549 -6.044 1.00 84.94 92 LYS A N 1
ATOM 726 C CA . LYS A 1 92 ? 0.609 7.642 -6.584 1.00 84.94 92 LYS A CA 1
ATOM 727 C C . LYS A 1 92 ? -0.282 8.210 -5.467 1.00 84.94 92 LYS A C 1
ATOM 729 O O . LYS A 1 92 ? -0.672 7.469 -4.564 1.00 84.94 92 LYS A O 1
ATOM 734 N N . PRO A 1 93 ? -0.627 9.506 -5.490 1.00 74.69 93 PRO A N 1
ATOM 735 C CA . PRO A 1 93 ? -1.508 10.093 -4.477 1.00 74.69 93 PRO A CA 1
ATOM 736 C C . PRO A 1 93 ? -2.883 9.421 -4.461 1.00 74.69 93 PRO A C 1
ATOM 738 O O . PRO A 1 93 ? -3.518 9.318 -3.411 1.00 74.69 93 PRO A O 1
ATOM 741 N N . ASP A 1 94 ? -3.304 8.961 -5.640 1.00 72.56 94 ASP A N 1
ATOM 742 C CA . ASP A 1 94 ? -4.526 8.234 -5.942 1.00 72.56 94 ASP A CA 1
ATOM 743 C C . ASP A 1 94 ? -4.326 6.716 -6.047 1.00 72.56 94 ASP A C 1
ATOM 745 O O . ASP A 1 94 ? -5.235 6.005 -6.473 1.00 72.56 94 ASP A O 1
ATOM 749 N N . ALA A 1 95 ? -3.146 6.216 -5.660 1.00 68.06 95 ALA A N 1
ATOM 750 C CA . ALA A 1 95 ? -2.858 4.793 -5.606 1.00 68.06 95 ALA A CA 1
ATOM 751 C C . ALA A 1 95 ? -3.750 4.146 -4.554 1.00 68.06 95 ALA A C 1
ATOM 753 O O . ALA A 1 95 ? -3.424 4.050 -3.370 1.00 68.06 95 ALA A O 1
ATOM 754 N N . TYR A 1 96 ? -4.911 3.722 -5.009 1.00 63.25 96 TYR A N 1
ATOM 755 C CA . TYR A 1 96 ? -5.872 2.959 -4.259 1.00 63.25 96 TYR A CA 1
ATOM 756 C C . TYR A 1 96 ? -6.207 1.753 -5.135 1.00 63.25 96 TYR A C 1
ATOM 758 O O . TYR A 1 96 ? -6.448 1.933 -6.325 1.00 63.25 96 TYR A O 1
ATOM 766 N N . HIS A 1 97 ? -6.158 0.562 -4.535 1.00 50.56 97 HIS A N 1
ATOM 767 C CA . HIS A 1 97 ? -6.399 -0.743 -5.162 1.00 50.56 97 HIS A CA 1
ATOM 768 C C . HIS A 1 97 ? -7.571 -0.759 -6.160 1.00 50.56 97 HIS A C 1
ATOM 770 O O . HIS A 1 97 ? -8.604 -0.110 -5.865 1.00 50.56 97 HIS A O 1
#

Foldseek 3Di:
DDQPPDDDDPAADALASPDPDGPVVCVVVVPPQKDKDQQDPDPVSNVVQVVLSVDPDDDPRRPHIHIAGPVQFDDDVVCVVVVHDDPDTHGDPPSGD

pLDDT: mean 81.76, std 13.89, range [33.62, 95.56]

Radius of gyration: 14.91 Å; Cα contacts (8 Å, |Δi|>4): 105; chains: 1; bounding box: 42×30×32 Å

Secondary structure (DSSP, 8-state):
---------SS-BB-STT---BHHHHHHTT-TT-EEEEPPSSHHHHHHHHHHHT-SS---GGG-EEEE-GGGBPP-HHHHHTT---SSPPBPTT---